Protein AF-A0A0L0C309-F1 (afdb_monomer)

Nearest PDB structures (foldseek):
  5hha-assembly1_A  TM=7.559E-01  e=3.508E-07  Pseudomonas aeruginosa PAO1
  9g6k-assembly1_L4  TM=2.518E-01  e=6.137E+00  Toxoplasma gondii

Solvent-accessible surface area (backbone atoms only — not comparable to full-atom values): 8070 Å² total; per-residue (Å²): 132,71,56,49,68,64,20,29,43,58,52,53,51,49,29,55,76,69,76,44,76,82,52,69,65,55,50,52,42,69,70,35,92,86,48,78,56,71,62,66,35,51,56,11,45,51,80,75,54,67,66,58,52,43,52,51,26,41,51,51,11,66,78,67,74,42,98,42,63,58,41,42,55,68,55,47,49,27,55,34,21,51,75,59,47,99,41,90,33,49,44,85,78,53,64,91,56,57,94,91,44,82,74,17,35,59,48,99,56,79,57,50,60,66,77,40,34,46,18,78,76,63,38,23,54,68,36,44,48,69,83,83,75,50,67,66,85,132

InterPro domains:
  IPR005532 Sulfatase-modifying factor enzyme-like domain [PF03781] (1-138)
  IPR016187 C-type lectin fold [SSF56436] (1-138)
  IPR042095 Sulfatase-modifying factor enzyme superfamily [G3DSA:3.90.1580.10] (1-138)
  IPR051043 Sulfatase Modifying Factor and Kinase [PTHR23150] (3-138)

Sequence (138 aa):
MGKYRVTWGEFNRWLDLQGRDKTDYYLDVLNNPYAKKDKLGDDYPAIVSWQDAKDYCQWLGINSGKKTDLPTEAQWEYAARSGGQFLIYGNSDNTLYYDGDPKRNFTDGFSPVGNFAPNPIGLYDMMGNGKDWVNDWY

Organism: Lucilia cuprina (NCBI:txid7375)

Mean predicted aligned error: 2.95 Å

Secondary structure (DSSP, 8-state):
--SSPPBHHHHHHHHHHTTPPPPHHHHHHHH-TTS-GGGGSTTSBP---HHHHHHHHHHHHHHHTS---PPPHHHHHHHHTTTT-S-SSSSTT-----TT-TT----SS---TT-SPPPTTS---SSSSS----S---

pLDDT: mean 95.52, std 2.99, range [76.5, 98.5]

Structure (mmCIF, N/CA/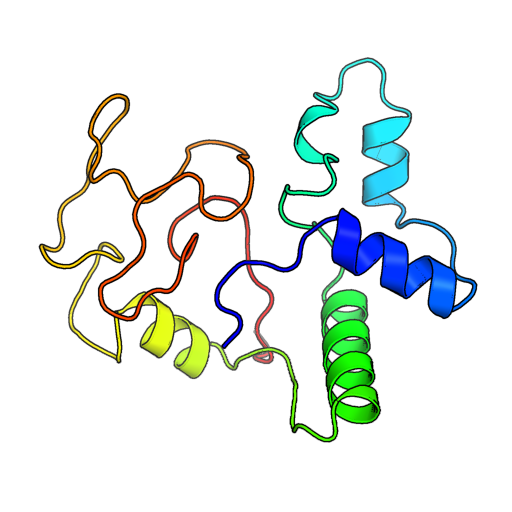C/O backbone):
data_AF-A0A0L0C309-F1
#
_entry.id   AF-A0A0L0C309-F1
#
loop_
_atom_site.group_PDB
_atom_site.id
_atom_site.type_symbol
_atom_site.label_atom_id
_atom_site.label_alt_id
_atom_site.label_comp_id
_atom_site.label_asym_id
_atom_site.label_entity_id
_atom_site.label_seq_id
_atom_site.pdbx_PDB_ins_code
_atom_site.Cartn_x
_atom_site.Cartn_y
_atom_site.Cartn_z
_atom_site.occupancy
_atom_site.B_iso_or_equiv
_atom_site.auth_seq_id
_atom_site.auth_comp_id
_atom_site.auth_asym_id
_atom_site.auth_atom_id
_atom_site.pdbx_PDB_model_num
ATOM 1 N N . MET A 1 1 ? -5.111 -10.730 -2.465 1.00 91.12 1 MET A N 1
ATOM 2 C CA . MET A 1 1 ? -4.209 -9.575 -2.303 1.00 91.12 1 MET A CA 1
ATOM 3 C C . MET A 1 1 ? -4.818 -8.384 -3.023 1.00 91.12 1 MET A C 1
ATOM 5 O O . MET A 1 1 ? -5.384 -8.593 -4.093 1.00 91.12 1 MET A O 1
ATOM 9 N N . GLY A 1 2 ? -4.761 -7.185 -2.441 1.00 93.81 2 GLY A N 1
ATOM 10 C CA . GLY A 1 2 ? -5.118 -5.956 -3.158 1.00 93.81 2 GLY A CA 1
ATOM 11 C C . GLY A 1 2 ? -4.121 -5.682 -4.286 1.00 93.81 2 GLY A C 1
ATOM 12 O O . GLY A 1 2 ? -2.958 -6.053 -4.167 1.00 93.81 2 GLY A O 1
ATOM 13 N N . LYS A 1 3 ? -4.578 -5.081 -5.392 1.00 96.62 3 LYS A N 1
ATOM 14 C CA . LYS A 1 3 ? -3.710 -4.743 -6.537 1.00 96.62 3 LYS A CA 1
ATOM 15 C C . LYS A 1 3 ? -2.685 -3.653 -6.189 1.00 96.62 3 LYS A C 1
ATOM 17 O O . LYS A 1 3 ? -1.565 -3.676 -6.695 1.00 96.62 3 LYS A O 1
ATOM 22 N N . TYR A 1 4 ? -3.107 -2.729 -5.334 1.00 97.50 4 TYR A N 1
ATOM 23 C CA . TYR A 1 4 ? -2.353 -1.595 -4.819 1.00 97.50 4 TYR A CA 1
ATOM 24 C C . TYR A 1 4 ? -2.396 -1.622 -3.288 1.00 97.50 4 TYR A C 1
ATOM 26 O O . TYR A 1 4 ? -3.277 -2.267 -2.704 1.00 97.50 4 TYR A O 1
ATOM 34 N N . ARG A 1 5 ? -1.475 -0.895 -2.648 1.00 96.81 5 ARG A N 1
ATOM 35 C CA . ARG A 1 5 ? -1.587 -0.542 -1.225 1.00 96.81 5 ARG A CA 1
ATOM 36 C C . ARG A 1 5 ? -2.868 0.274 -1.009 1.00 96.81 5 ARG A C 1
ATOM 38 O O . ARG A 1 5 ? -3.264 1.027 -1.895 1.00 96.81 5 ARG A O 1
ATOM 45 N N . VAL A 1 6 ? -3.489 0.137 0.164 1.00 97.62 6 VAL A N 1
ATOM 46 C CA . VAL A 1 6 ? -4.637 0.978 0.544 1.00 97.62 6 VAL A CA 1
ATOM 47 C C . VAL A 1 6 ? -4.172 2.429 0.622 1.00 97.62 6 VAL A C 1
ATOM 49 O O . VAL A 1 6 ? -3.139 2.707 1.241 1.00 97.62 6 VAL A O 1
ATOM 52 N N . THR A 1 7 ? -4.905 3.346 -0.003 1.00 98.12 7 THR A N 1
ATOM 53 C CA . THR A 1 7 ? -4.503 4.758 -0.059 1.00 98.12 7 THR A CA 1
ATOM 54 C C . THR A 1 7 ? -5.066 5.579 1.098 1.00 98.12 7 THR A C 1
ATOM 56 O O . THR A 1 7 ? -6.012 5.167 1.778 1.00 98.12 7 THR A O 1
ATOM 59 N N . TRP A 1 8 ? -4.520 6.778 1.320 1.00 98.06 8 TRP A N 1
ATOM 60 C CA . TRP A 1 8 ? -5.100 7.727 2.272 1.00 98.06 8 TRP A CA 1
ATOM 61 C C . TRP A 1 8 ? -6.535 8.096 1.921 1.00 98.06 8 TRP A C 1
ATOM 63 O O . TRP A 1 8 ? -7.351 8.173 2.833 1.00 98.06 8 TRP A O 1
ATOM 73 N N . GLY A 1 9 ? -6.875 8.254 0.640 1.00 98.38 9 GLY A N 1
ATOM 74 C CA . GLY A 1 9 ? -8.244 8.552 0.218 1.00 98.38 9 GLY A CA 1
ATOM 75 C C . GLY A 1 9 ? -9.225 7.447 0.623 1.00 98.38 9 GLY A C 1
ATOM 76 O O . GLY A 1 9 ? -10.280 7.724 1.194 1.00 98.38 9 GLY A O 1
ATOM 77 N N . GLU A 1 10 ? -8.853 6.183 0.406 1.00 98.38 10 GLU A N 1
ATOM 78 C CA . GLU A 1 10 ? -9.661 5.022 0.799 1.00 98.38 10 GLU A CA 1
ATOM 79 C C . GLU A 1 10 ? -9.794 4.904 2.323 1.00 98.38 10 GLU A C 1
ATOM 81 O O . GLU A 1 10 ? -10.899 4.767 2.859 1.00 98.38 10 GLU A O 1
ATOM 86 N N . PHE A 1 11 ? -8.672 4.993 3.037 1.00 98.50 11 PHE A N 1
ATOM 87 C CA . PHE A 1 11 ? -8.642 4.798 4.481 1.00 98.50 11 PHE A CA 1
ATOM 88 C C . PHE A 1 11 ? -9.320 5.950 5.235 1.00 98.50 11 PHE A C 1
ATOM 90 O O . PHE A 1 11 ? -10.122 5.725 6.142 1.00 98.50 11 PHE A O 1
ATOM 97 N N . ASN A 1 12 ? -9.078 7.197 4.823 1.00 98.50 12 ASN A N 1
ATOM 98 C CA . ASN A 1 12 ? -9.729 8.364 5.410 1.00 98.50 12 ASN A CA 1
ATOM 99 C C . ASN A 1 12 ? -11.234 8.355 5.157 1.00 98.50 12 ASN A C 1
ATOM 101 O O . ASN A 1 12 ? -11.983 8.755 6.048 1.00 98.50 12 ASN A O 1
ATOM 105 N N . ARG A 1 13 ? -11.676 7.868 3.990 1.00 98.38 13 ARG A N 1
ATOM 106 C CA . ARG A 1 13 ? -13.097 7.667 3.704 1.00 98.38 13 ARG A CA 1
ATOM 107 C C . ARG A 1 13 ? -13.712 6.627 4.633 1.00 98.38 13 ARG A C 1
ATOM 109 O O . ARG A 1 13 ? -14.837 6.818 5.091 1.00 98.38 13 ARG A O 1
ATOM 116 N N . TRP A 1 14 ? -12.996 5.542 4.916 1.00 98.38 14 TRP A N 1
ATOM 117 C CA . TRP A 1 14 ? -13.445 4.546 5.883 1.00 98.38 14 TRP A CA 1
ATOM 118 C C . TRP A 1 14 ? -13.574 5.122 7.294 1.00 98.38 14 TRP A C 1
ATOM 120 O O . TRP A 1 14 ? -14.618 4.921 7.912 1.00 98.38 14 TRP A O 1
ATOM 130 N N . LEU A 1 15 ? -12.588 5.888 7.773 1.00 98.50 15 LEU A N 1
ATOM 131 C CA . LEU A 1 15 ? -12.669 6.556 9.078 1.00 98.50 15 LEU A CA 1
ATOM 132 C C . LEU A 1 15 ? -13.919 7.438 9.193 1.00 98.50 15 LEU A C 1
ATOM 134 O O . LEU A 1 15 ? -14.653 7.325 10.174 1.00 98.50 15 LEU A O 1
ATOM 138 N N . ASP A 1 16 ? -14.221 8.224 8.154 1.00 98.31 16 ASP A N 1
ATOM 139 C CA . ASP A 1 16 ? -15.416 9.076 8.126 1.00 98.31 16 ASP A CA 1
ATOM 140 C C . ASP A 1 16 ? -16.707 8.247 8.222 1.00 98.31 16 ASP A C 1
ATOM 142 O O . ASP A 1 16 ? -17.637 8.614 8.938 1.00 98.31 16 ASP A O 1
ATOM 146 N N . LEU A 1 17 ? -16.765 7.095 7.542 1.00 97.88 17 LEU A N 1
ATOM 147 C CA . LEU A 1 17 ? -17.901 6.167 7.628 1.00 97.88 17 LEU A CA 1
ATOM 148 C C . LEU A 1 17 ? -18.035 5.515 9.010 1.00 97.88 17 LEU A C 1
ATOM 150 O O . LEU A 1 17 ? -19.142 5.145 9.394 1.00 97.88 17 LEU A O 1
ATOM 154 N N . GLN A 1 18 ? -16.930 5.358 9.742 1.00 97.06 18 GLN A N 1
ATOM 155 C CA . GLN A 1 18 ? -16.939 4.866 11.122 1.00 97.06 18 GLN A CA 1
ATOM 156 C C . GLN A 1 18 ? -17.227 5.975 12.148 1.00 97.06 18 GLN A C 1
ATOM 158 O O . GLN A 1 18 ? -17.324 5.678 13.337 1.00 97.06 18 GLN A O 1
ATOM 163 N N . GLY A 1 19 ? -17.343 7.241 11.724 1.00 97.75 19 GLY A N 1
ATOM 164 C CA . GLY A 1 19 ? -17.446 8.382 12.637 1.00 97.75 19 GLY A CA 1
ATOM 165 C C . GLY A 1 19 ? -16.190 8.574 13.494 1.00 97.75 19 GLY A C 1
ATOM 166 O O . GLY A 1 19 ? -16.292 9.013 14.637 1.00 97.75 19 GLY A O 1
ATOM 167 N N . ARG A 1 20 ? -15.021 8.186 12.968 1.00 97.62 20 ARG A N 1
ATOM 168 C CA . ARG A 1 20 ? -13.719 8.280 13.638 1.00 97.62 20 ARG A CA 1
ATOM 169 C C . ARG A 1 20 ? -12.933 9.481 13.122 1.00 97.62 20 ARG A C 1
ATOM 171 O O . ARG A 1 20 ? -12.997 9.809 11.938 1.00 97.62 20 ARG A O 1
ATOM 178 N N . ASP A 1 21 ? -12.129 10.071 13.999 1.00 97.75 21 ASP A N 1
ATOM 179 C CA . ASP A 1 21 ? -11.149 11.086 13.616 1.00 97.75 21 ASP A CA 1
ATOM 180 C C . ASP A 1 21 ? -10.020 10.493 12.756 1.00 97.75 21 ASP A C 1
ATOM 182 O O . ASP A 1 21 ? -9.799 9.276 12.723 1.00 97.75 21 ASP A O 1
ATOM 186 N N . LYS A 1 22 ? -9.286 11.368 12.053 1.00 97.81 22 LYS A N 1
ATOM 187 C CA . LYS A 1 22 ? -8.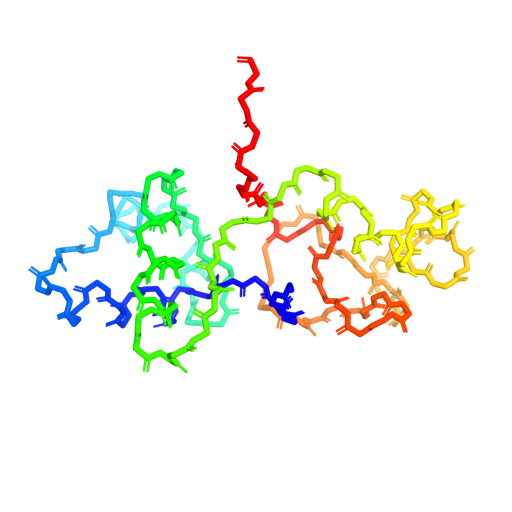059 10.982 11.335 1.00 97.81 22 LYS A CA 1
ATOM 188 C C . LYS A 1 22 ? -7.012 10.457 12.322 1.00 97.81 22 LYS A C 1
ATOM 190 O O . LYS A 1 22 ? -7.004 10.845 13.486 1.00 97.81 22 LYS A O 1
ATOM 195 N N . THR A 1 23 ? -6.124 9.580 11.854 1.00 97.44 23 THR A N 1
ATOM 196 C CA . THR A 1 23 ? -5.087 8.992 12.717 1.00 97.44 23 THR A CA 1
ATOM 197 C C . THR A 1 23 ? -4.102 10.047 13.216 1.00 97.44 23 THR A C 1
ATOM 199 O O . THR A 1 23 ? -3.835 11.030 12.519 1.00 97.44 23 THR A O 1
ATOM 202 N N . ASP A 1 24 ? -3.491 9.799 14.376 1.00 96.31 24 ASP A N 1
ATOM 203 C CA . ASP A 1 24 ? -2.463 10.682 14.943 1.00 96.31 24 ASP A CA 1
ATOM 204 C C . ASP A 1 24 ? -1.327 10.932 13.946 1.00 96.31 24 ASP A C 1
ATOM 206 O O . ASP A 1 24 ? -0.953 12.074 13.709 1.00 96.31 24 ASP A O 1
ATOM 210 N N . TYR A 1 25 ? -0.856 9.886 13.252 1.00 95.00 25 TYR A N 1
ATOM 211 C CA . TYR A 1 25 ? 0.167 10.027 12.211 1.00 95.00 25 TYR A CA 1
ATOM 212 C C . TYR A 1 25 ? -0.257 10.997 11.099 1.00 95.00 25 TYR A C 1
ATOM 214 O O . TYR A 1 25 ? 0.542 11.824 10.652 1.00 95.00 25 TYR A O 1
ATOM 222 N N . TYR A 1 26 ? -1.504 10.892 10.631 1.00 96.88 26 TYR A N 1
ATOM 223 C CA . TYR A 1 26 ? -2.021 11.769 9.584 1.00 96.88 26 TYR A CA 1
ATOM 224 C C . TYR A 1 26 ? -2.042 13.224 10.061 1.00 96.88 26 TYR A C 1
ATOM 226 O O . TYR A 1 26 ? -1.559 14.115 9.360 1.00 96.88 26 TYR A O 1
ATOM 234 N N . LEU A 1 27 ? -2.552 13.461 11.273 1.00 97.12 27 LEU A N 1
ATOM 235 C CA . LEU A 1 27 ? -2.642 14.791 11.874 1.00 97.12 27 LEU A CA 1
ATOM 236 C C . LEU A 1 27 ? -1.261 15.384 12.179 1.00 97.12 27 LEU A C 1
ATOM 238 O O . LEU A 1 27 ? -1.033 16.558 11.892 1.00 97.12 27 LEU A O 1
ATOM 242 N N . ASP A 1 28 ? -0.324 14.586 12.682 1.00 96.19 28 ASP A N 1
ATOM 243 C CA . ASP A 1 28 ? 1.050 15.004 12.965 1.00 96.19 28 ASP A CA 1
ATOM 244 C C . ASP A 1 28 ? 1.759 15.475 11.698 1.00 96.19 28 ASP A C 1
ATOM 246 O O . ASP A 1 28 ? 2.393 16.530 11.680 1.00 96.19 28 ASP A O 1
ATOM 250 N N . VAL A 1 29 ? 1.632 14.723 10.602 1.00 95.62 29 VAL A N 1
ATOM 251 C CA . VAL A 1 29 ? 2.205 15.122 9.312 1.00 95.62 29 VAL A CA 1
ATOM 252 C C . VAL A 1 29 ? 1.501 16.361 8.762 1.00 95.62 29 VAL A C 1
ATOM 254 O O . VAL A 1 29 ? 2.169 17.258 8.247 1.00 95.62 29 VAL A O 1
ATOM 257 N N . LEU A 1 30 ? 0.172 16.428 8.863 1.00 96.56 30 LEU A N 1
ATOM 258 C CA . LEU A 1 30 ? -0.614 17.547 8.350 1.00 96.56 30 LEU A CA 1
ATOM 259 C C . LEU A 1 30 ? -0.261 18.862 9.060 1.00 96.56 30 LEU A C 1
ATOM 261 O O . LEU A 1 30 ? -0.098 19.896 8.407 1.00 96.56 30 LEU A O 1
ATOM 265 N N . ASN A 1 31 ? -0.112 18.809 10.384 1.00 96.75 31 ASN A N 1
ATOM 266 C CA . ASN A 1 31 ? 0.119 19.971 11.239 1.00 96.75 31 ASN A CA 1
ATOM 267 C C . ASN A 1 31 ? 1.600 20.353 11.359 1.00 96.75 31 ASN A C 1
ATOM 269 O O . ASN A 1 31 ? 1.914 21.462 11.794 1.00 96.75 31 ASN A O 1
ATOM 273 N N . ASN A 1 32 ? 2.525 19.480 10.956 1.00 96.31 32 ASN A N 1
ATOM 274 C CA . ASN A 1 32 ? 3.951 19.777 10.984 1.00 96.31 32 ASN A CA 1
ATOM 275 C C . ASN A 1 32 ? 4.358 20.670 9.789 1.00 96.31 32 ASN A C 1
ATOM 277 O O . ASN A 1 32 ? 4.295 20.230 8.636 1.00 96.31 32 ASN A O 1
ATOM 281 N N . PRO A 1 33 ? 4.843 21.907 10.023 1.00 94.75 33 PRO A N 1
ATOM 282 C CA . PRO A 1 33 ? 5.225 22.824 8.947 1.00 94.75 33 PRO A CA 1
ATOM 283 C C . PRO A 1 33 ? 6.453 22.362 8.147 1.00 94.75 33 PRO A C 1
ATOM 285 O O . PRO A 1 33 ? 6.647 22.823 7.025 1.00 94.75 33 PRO A O 1
ATOM 288 N N . TYR A 1 34 ? 7.260 21.448 8.690 1.00 94.62 34 TYR A N 1
ATOM 289 C CA . TYR A 1 34 ? 8.458 20.904 8.045 1.00 94.62 34 TYR A CA 1
ATOM 290 C C . TYR A 1 34 ? 8.210 19.570 7.330 1.00 94.62 34 TYR A C 1
ATOM 292 O O . TYR A 1 34 ? 9.105 19.049 6.663 1.00 94.62 34 TYR A O 1
ATOM 300 N N . ALA A 1 35 ? 7.019 18.983 7.471 1.00 92.44 35 ALA A N 1
ATOM 301 C CA . ALA A 1 35 ? 6.701 17.724 6.819 1.00 92.44 35 ALA A CA 1
ATOM 302 C C . ALA A 1 35 ? 6.342 17.937 5.340 1.00 92.44 35 ALA A C 1
ATOM 304 O O . ALA A 1 35 ? 5.597 18.849 4.978 1.00 92.44 35 ALA A O 1
ATOM 305 N N . LYS A 1 36 ? 6.830 17.040 4.474 1.00 89.50 36 LYS A N 1
ATOM 306 C CA . LYS A 1 36 ? 6.340 16.938 3.093 1.00 89.50 36 LYS A CA 1
ATOM 307 C C . LYS A 1 36 ? 4.913 16.401 3.123 1.00 89.50 36 LYS A C 1
ATOM 309 O O . LYS A 1 36 ? 4.717 15.245 3.498 1.00 89.50 36 LYS A O 1
ATOM 314 N N . LYS A 1 37 ? 3.942 17.236 2.752 1.00 91.75 37 LYS A N 1
ATOM 315 C CA . LYS A 1 37 ? 2.511 16.901 2.798 1.00 91.75 37 LYS A CA 1
ATOM 316 C C . LYS A 1 37 ? 2.053 16.035 1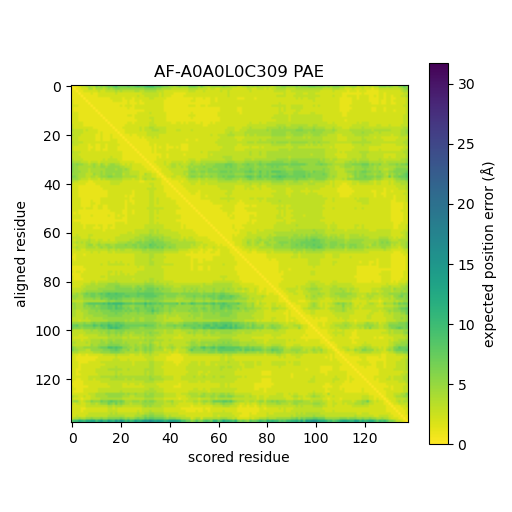.629 1.00 91.75 37 LYS A C 1
ATOM 318 O O . LYS A 1 37 ? 1.043 15.362 1.769 1.00 91.75 37 LYS A O 1
ATOM 323 N N . ASP A 1 38 ? 2.823 15.975 0.542 1.00 89.50 38 ASP A N 1
ATOM 324 C CA . ASP A 1 38 ? 2.494 15.176 -0.648 1.00 89.50 38 ASP A CA 1
ATOM 325 C C . ASP A 1 38 ? 2.211 13.706 -0.300 1.00 89.50 38 ASP A C 1
ATOM 327 O O . ASP A 1 38 ? 1.314 13.101 -0.865 1.00 89.50 38 ASP A O 1
ATOM 331 N N . LYS A 1 39 ? 2.891 13.152 0.717 1.00 89.94 39 LYS A N 1
ATOM 332 C CA . LYS A 1 39 ? 2.674 11.771 1.191 1.00 89.94 39 LYS A CA 1
ATOM 333 C C . LYS A 1 39 ? 1.314 11.518 1.863 1.00 89.94 39 LYS A C 1
ATOM 335 O O . LYS A 1 39 ? 1.044 10.384 2.245 1.00 89.94 39 LYS A O 1
ATOM 340 N N . LEU A 1 40 ? 0.515 12.563 2.080 1.00 95.62 40 LEU A N 1
ATOM 341 C CA . LEU A 1 40 ? -0.868 12.484 2.557 1.00 95.62 40 LEU A CA 1
ATOM 342 C C . LEU A 1 40 ? -1.889 12.615 1.416 1.00 95.62 40 LEU A C 1
ATOM 344 O O . LEU A 1 40 ? -3.083 12.662 1.696 1.00 95.62 40 LEU A O 1
ATOM 348 N N . GLY A 1 41 ? -1.441 12.718 0.158 1.00 96.62 41 GLY A N 1
ATOM 349 C CA . GLY A 1 41 ? -2.335 12.761 -0.996 1.00 96.62 41 GLY A CA 1
ATOM 350 C C . GLY A 1 41 ? -3.240 11.529 -1.057 1.00 96.62 41 GLY A C 1
ATOM 351 O O . GLY A 1 41 ? -2.853 10.440 -0.632 1.00 96.62 41 GLY A O 1
ATOM 352 N N . ASP A 1 42 ? -4.449 11.694 -1.591 1.00 97.88 42 ASP A N 1
ATOM 353 C CA . ASP A 1 42 ? -5.478 10.645 -1.586 1.00 97.88 42 ASP A CA 1
ATOM 354 C C . ASP A 1 42 ? -5.075 9.375 -2.353 1.00 97.88 42 ASP A C 1
ATOM 356 O O . ASP A 1 42 ? -5.625 8.305 -2.095 1.00 97.88 42 ASP A O 1
ATOM 360 N N . ASP A 1 43 ? -4.121 9.477 -3.276 1.00 97.69 43 ASP A N 1
ATOM 361 C CA . ASP A 1 43 ? -3.542 8.391 -4.068 1.00 97.69 43 ASP A CA 1
ATOM 362 C C . ASP A 1 43 ? -2.230 7.835 -3.483 1.00 97.69 43 ASP A C 1
ATOM 364 O O . ASP A 1 43 ? -1.658 6.893 -4.033 1.00 97.69 43 ASP A O 1
ATOM 368 N N . TYR A 1 44 ? -1.759 8.364 -2.351 1.00 97.38 44 TYR A N 1
ATOM 369 C CA . TYR A 1 44 ? -0.582 7.853 -1.653 1.00 97.38 44 TYR A CA 1
ATOM 370 C C . TYR A 1 44 ? -0.947 6.727 -0.675 1.00 97.38 44 TYR A C 1
ATOM 372 O O . TYR A 1 44 ? -2.035 6.748 -0.094 1.00 97.38 44 TYR A O 1
ATOM 380 N N . PRO A 1 45 ? -0.035 5.766 -0.431 1.00 97.06 45 PRO A N 1
ATOM 381 C CA . PRO A 1 45 ? -0.236 4.703 0.551 1.00 97.06 45 PRO A CA 1
ATOM 382 C C . PRO A 1 45 ? -0.529 5.240 1.958 1.00 97.06 45 PRO A C 1
ATOM 384 O O . PRO A 1 45 ? 0.214 6.075 2.481 1.00 97.06 45 PRO A O 1
ATOM 387 N N . ALA A 1 46 ? -1.574 4.712 2.597 1.00 97.44 46 ALA A N 1
ATOM 388 C CA . ALA A 1 46 ? -1.887 5.030 3.983 1.00 97.44 46 ALA A CA 1
ATOM 389 C C . ALA A 1 46 ? -0.870 4.392 4.943 1.00 97.44 46 ALA A C 1
ATOM 391 O O . ALA A 1 46 ? -0.473 3.237 4.780 1.00 97.44 46 ALA A O 1
ATOM 392 N N . ILE A 1 47 ? -0.474 5.135 5.979 1.00 95.75 47 ILE A N 1
ATOM 393 C CA . ILE A 1 47 ? 0.428 4.659 7.036 1.00 95.75 47 ILE A CA 1
ATOM 394 C C . ILE A 1 47 ? -0.354 4.648 8.342 1.00 95.75 47 ILE A C 1
ATOM 396 O O . ILE A 1 47 ? -0.664 5.698 8.904 1.00 95.75 47 ILE A O 1
ATOM 400 N N . VAL A 1 48 ? -0.693 3.451 8.809 1.00 97.06 48 VAL A N 1
ATOM 401 C CA . VAL A 1 48 ? -1.633 3.246 9.918 1.00 97.06 48 VAL A CA 1
ATOM 402 C C . VAL A 1 48 ? -1.115 2.193 10.891 1.00 97.06 48 VAL A C 1
ATOM 404 O O . VAL A 1 48 ? -0.148 1.482 10.601 1.00 97.06 48 VAL A O 1
ATOM 407 N N . SER A 1 49 ? -1.748 2.093 12.058 1.00 97.25 49 SER A N 1
ATOM 408 C CA . SER A 1 49 ? -1.452 1.028 13.017 1.00 97.25 49 SER A CA 1
ATOM 409 C C . SER A 1 49 ? -1.861 -0.346 12.466 1.00 97.25 49 SER A C 1
ATOM 411 O O . SER A 1 49 ? -2.709 -0.446 11.577 1.00 97.25 49 SER A O 1
ATOM 413 N N . TRP A 1 50 ? -1.280 -1.421 13.005 1.00 97.81 50 TRP A N 1
ATOM 414 C CA . TRP A 1 50 ? -1.678 -2.783 12.630 1.00 97.81 50 TRP A CA 1
ATOM 415 C C . TRP A 1 50 ? -3.167 -3.031 12.904 1.00 97.81 50 TRP A C 1
ATOM 417 O O . TRP A 1 50 ? -3.867 -3.581 12.056 1.00 97.81 50 TRP A O 1
ATOM 427 N N . GLN A 1 51 ? -3.663 -2.568 14.059 1.00 97.75 51 GLN A N 1
ATOM 428 C CA . GLN A 1 51 ? -5.063 -2.742 14.450 1.00 97.75 51 GLN A CA 1
ATOM 429 C C . GLN A 1 51 ? -6.005 -2.027 13.479 1.00 97.75 51 GLN A C 1
ATOM 431 O O . GLN A 1 51 ? -6.975 -2.617 13.020 1.00 97.75 51 GLN A O 1
ATOM 436 N N . ASP A 1 52 ? -5.678 -0.798 13.089 1.00 98.00 52 ASP A N 1
ATOM 437 C CA . ASP A 1 52 ? -6.452 -0.053 12.098 1.00 98.00 52 ASP A CA 1
ATOM 438 C C . ASP A 1 52 ? -6.492 -0.746 10.732 1.00 98.00 52 ASP A C 1
ATOM 440 O O . ASP A 1 52 ? -7.544 -0.813 10.095 1.00 98.00 52 ASP A O 1
ATOM 444 N N . ALA A 1 53 ? -5.355 -1.283 10.280 1.00 98.06 53 ALA A N 1
ATOM 445 C CA . ALA A 1 53 ? -5.289 -2.029 9.029 1.00 98.06 53 ALA A CA 1
ATOM 446 C C . ALA A 1 53 ? -6.146 -3.306 9.096 1.00 98.06 53 ALA A C 1
ATOM 448 O O . ALA A 1 53 ? -6.886 -3.613 8.157 1.00 98.06 53 ALA A O 1
ATOM 449 N N . LYS A 1 54 ? -6.097 -4.018 10.229 1.00 98.12 54 LYS A N 1
ATOM 450 C CA . LYS A 1 54 ? -6.915 -5.205 10.494 1.00 98.12 54 LYS A CA 1
ATOM 451 C C . LYS A 1 54 ? -8.409 -4.875 10.474 1.00 98.12 54 LYS A C 1
ATOM 453 O O . LYS A 1 54 ? -9.166 -5.542 9.765 1.00 98.12 54 LYS A O 1
ATOM 458 N N . ASP A 1 55 ? -8.820 -3.830 11.186 1.00 98.19 55 ASP A N 1
ATOM 459 C CA . ASP A 1 55 ? -10.215 -3.390 11.276 1.00 98.19 55 ASP A CA 1
ATOM 460 C C . ASP A 1 55 ? -10.752 -2.950 9.908 1.00 98.19 55 ASP A C 1
ATOM 462 O O . ASP A 1 55 ? -11.865 -3.320 9.524 1.00 98.19 55 ASP A O 1
ATOM 466 N N . TYR A 1 56 ? -9.942 -2.227 9.126 1.00 98.31 56 TYR A N 1
ATOM 467 C CA . TYR A 1 56 ? -10.278 -1.846 7.754 1.00 98.31 56 TYR A CA 1
ATOM 468 C C . TYR A 1 56 ? -10.518 -3.075 6.868 1.00 98.31 56 TYR A C 1
ATOM 470 O O . TYR A 1 56 ? -11.537 -3.156 6.176 1.00 98.31 56 TYR A O 1
ATOM 478 N N . CYS A 1 57 ? -9.619 -4.066 6.906 1.00 98.00 57 CYS A N 1
ATOM 479 C CA . CYS A 1 57 ? -9.775 -5.299 6.134 1.00 98.00 57 CYS A CA 1
ATOM 480 C C . CYS A 1 57 ? -11.037 -6.077 6.530 1.00 98.00 57 CYS A C 1
ATOM 482 O O . CYS A 1 57 ? -11.773 -6.533 5.651 1.00 98.00 57 CYS A O 1
ATOM 484 N N . GLN A 1 58 ? -11.316 -6.196 7.831 1.00 97.62 58 GLN A N 1
ATOM 485 C CA . GLN A 1 58 ? -12.510 -6.878 8.334 1.00 97.62 58 GLN A CA 1
ATOM 486 C C . GLN A 1 58 ? -13.792 -6.158 7.915 1.00 97.62 58 GLN A C 1
ATOM 488 O O . GLN A 1 58 ? -14.715 -6.790 7.394 1.00 97.62 58 GLN A O 1
ATOM 493 N N . TRP A 1 59 ? -13.833 -4.832 8.068 1.00 97.81 59 TRP A N 1
ATOM 494 C CA . TRP A 1 59 ? -14.941 -4.008 7.598 1.00 97.81 59 TRP A CA 1
ATOM 495 C C . TRP A 1 59 ? -15.162 -4.185 6.092 1.00 97.81 59 TRP A C 1
ATOM 497 O O . TRP A 1 59 ? -16.292 -4.417 5.653 1.00 97.81 59 TRP A O 1
ATOM 507 N N . LEU A 1 60 ? -14.095 -4.142 5.291 1.00 97.00 60 LEU A N 1
ATOM 508 C CA . LEU A 1 60 ? -14.185 -4.331 3.845 1.00 97.00 60 LEU A CA 1
ATOM 509 C C . LEU A 1 60 ? -14.715 -5.728 3.503 1.00 97.00 60 LEU A C 1
ATOM 511 O O . LEU A 1 60 ? -15.515 -5.880 2.578 1.00 97.00 60 LEU A O 1
ATOM 515 N N . GL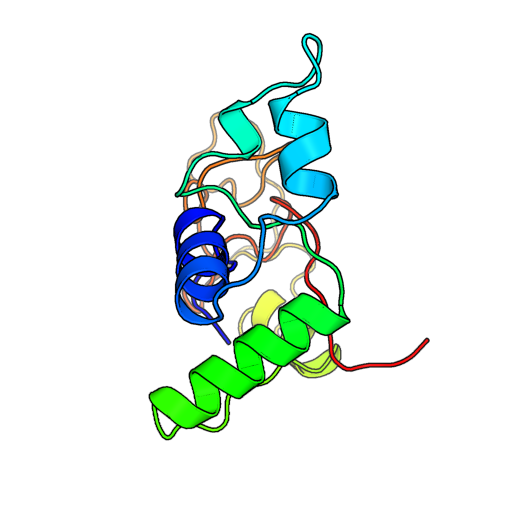Y A 1 61 ? -14.306 -6.752 4.254 1.00 96.75 61 GLY A N 1
ATOM 516 C CA . GLY A 1 61 ? -14.803 -8.114 4.094 1.00 96.75 61 GLY A CA 1
ATOM 517 C C . GLY A 1 61 ? -16.309 -8.228 4.338 1.00 96.75 61 GLY A C 1
ATOM 518 O O . GLY A 1 61 ? -17.035 -8.748 3.489 1.00 96.75 61 GLY A O 1
ATOM 519 N N . ILE A 1 62 ? -16.794 -7.651 5.441 1.00 96.44 62 ILE A N 1
ATOM 520 C CA . ILE A 1 62 ? -18.224 -7.616 5.783 1.00 96.44 62 ILE A CA 1
ATOM 521 C C . ILE A 1 62 ? -19.030 -6.912 4.683 1.00 96.44 62 ILE A C 1
ATOM 523 O O . ILE A 1 62 ? -20.006 -7.467 4.184 1.00 96.44 62 ILE A O 1
ATOM 527 N N . ASN A 1 63 ? -18.603 -5.718 4.260 1.00 96.38 63 ASN A N 1
ATOM 528 C CA . ASN A 1 63 ? -19.366 -4.903 3.307 1.00 96.38 63 ASN A CA 1
ATOM 529 C C . ASN A 1 63 ? -19.311 -5.422 1.866 1.00 96.38 63 ASN A C 1
ATOM 531 O O . ASN A 1 63 ? -20.230 -5.180 1.089 1.00 96.38 63 ASN A O 1
ATOM 535 N N . SER A 1 64 ? -18.249 -6.138 1.494 1.00 95.56 64 SER A N 1
ATOM 536 C CA . SER A 1 64 ? -18.121 -6.730 0.156 1.00 95.56 64 SER A CA 1
ATOM 537 C C . SER A 1 64 ? -18.638 -8.168 0.062 1.00 95.56 64 SER A C 1
ATOM 539 O O . SER A 1 64 ? -18.688 -8.720 -1.038 1.00 95.56 64 SER A O 1
ATOM 541 N N . GLY A 1 65 ? -18.976 -8.802 1.191 1.00 96.38 65 GLY A N 1
ATOM 542 C CA . GLY A 1 65 ? -19.306 -10.229 1.257 1.00 96.38 65 GLY A CA 1
ATOM 543 C C . GLY A 1 65 ? -18.116 -11.152 0.959 1.00 96.38 65 GLY A C 1
ATOM 544 O O . GLY A 1 65 ? -18.306 -12.341 0.694 1.00 96.38 65 GLY A O 1
ATOM 545 N N . LYS A 1 66 ? -16.885 -10.626 0.970 1.00 94.44 66 LYS A N 1
ATOM 546 C CA . LYS A 1 66 ? -15.655 -11.385 0.715 1.00 94.44 66 LYS A CA 1
ATOM 547 C C . LYS A 1 66 ? -14.913 -11.640 2.018 1.00 94.44 66 LYS A C 1
ATOM 549 O O . LYS A 1 66 ? -14.941 -10.840 2.945 1.00 94.44 66 LYS A O 1
ATOM 554 N N . LYS A 1 67 ? -14.177 -12.747 2.080 1.00 93.88 67 LYS A N 1
ATOM 555 C CA . LYS A 1 67 ? -13.216 -12.971 3.164 1.00 93.88 67 LYS A CA 1
ATOM 556 C C . LYS A 1 67 ? -11.985 -12.104 2.904 1.00 93.88 67 LYS A C 1
ATOM 558 O O . LYS A 1 67 ? -11.104 -12.505 2.147 1.00 93.88 67 LYS A O 1
ATOM 563 N N . THR A 1 68 ? -11.974 -10.912 3.490 1.00 95.88 68 THR A N 1
ATOM 564 C CA . THR A 1 68 ? -10.864 -9.959 3.413 1.00 95.88 68 THR A CA 1
ATOM 565 C C . THR A 1 68 ? -10.189 -9.859 4.773 1.00 95.88 68 THR A C 1
ATOM 567 O O . THR A 1 68 ? -10.858 -9.706 5.791 1.00 95.88 68 THR A O 1
ATOM 570 N N . ASP A 1 69 ? -8.866 -9.963 4.775 1.00 97.56 69 ASP A N 1
ATOM 571 C CA . ASP A 1 69 ? -8.015 -9.864 5.954 1.00 97.56 69 ASP A CA 1
ATOM 572 C C . ASP A 1 69 ? -6.620 -9.376 5.510 1.00 97.56 69 ASP A C 1
ATOM 574 O O . ASP A 1 69 ? -6.322 -9.383 4.308 1.00 97.56 69 ASP A O 1
ATOM 578 N N . LEU A 1 70 ? -5.769 -8.973 6.455 1.00 98.12 70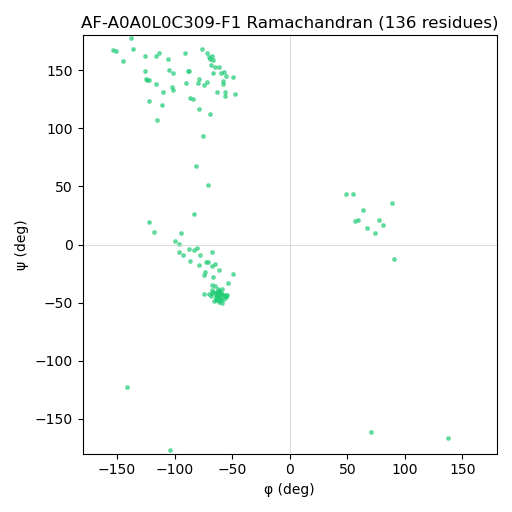 LEU A N 1
ATOM 579 C CA . LEU A 1 70 ? -4.337 -8.826 6.212 1.00 98.12 70 LEU A CA 1
ATOM 580 C C . LEU A 1 70 ? -3.767 -10.152 5.673 1.00 98.12 70 LEU A C 1
ATOM 582 O O . LEU A 1 70 ? -4.218 -11.235 6.069 1.00 98.12 70 LEU A O 1
ATOM 586 N N . PRO A 1 71 ? -2.785 -10.111 4.762 1.00 97.94 71 PRO A N 1
ATOM 587 C CA . PRO A 1 71 ? -2.140 -11.332 4.309 1.00 97.94 71 PRO A CA 1
ATOM 588 C C . PRO A 1 71 ? -1.311 -11.945 5.438 1.00 97.94 71 PRO A C 1
ATOM 590 O O . PRO A 1 71 ? -0.832 -11.235 6.321 1.00 97.94 71 PRO A O 1
ATOM 593 N N . THR A 1 72 ? -1.091 -13.255 5.391 1.00 98.12 72 THR A N 1
ATOM 594 C CA . THR A 1 72 ? 0.050 -13.822 6.119 1.00 98.12 72 THR A CA 1
ATOM 595 C C . THR A 1 72 ? 1.361 -13.381 5.462 1.00 98.12 72 THR A C 1
ATOM 597 O O . THR A 1 72 ? 1.372 -13.037 4.277 1.00 98.12 72 THR A O 1
ATOM 600 N N . GLU A 1 73 ? 2.478 -13.432 6.180 1.00 98.06 73 GLU A N 1
ATOM 601 C CA . GLU A 1 73 ? 3.814 -13.148 5.654 1.00 98.06 73 GLU A CA 1
ATOM 602 C C . GLU A 1 73 ? 4.104 -14.035 4.440 1.00 98.06 73 GLU A C 1
ATOM 604 O O . GLU A 1 73 ? 4.477 -13.541 3.379 1.00 98.06 73 GLU A O 1
ATOM 609 N N . ALA A 1 74 ? 3.778 -15.328 4.531 1.00 97.75 74 ALA A N 1
ATOM 610 C CA . ALA A 1 74 ? 3.910 -16.259 3.413 1.00 97.75 74 ALA A CA 1
ATOM 611 C C . ALA A 1 74 ? 3.036 -15.879 2.199 1.00 97.75 74 ALA A C 1
ATOM 613 O O . ALA A 1 74 ? 3.473 -16.000 1.054 1.00 97.75 74 ALA A O 1
ATOM 614 N N . GLN A 1 75 ? 1.800 -15.411 2.415 1.00 97.75 75 GLN A N 1
ATOM 615 C CA . GLN A 1 75 ? 0.939 -14.931 1.326 1.00 97.75 75 GLN A CA 1
ATOM 616 C C . GLN A 1 75 ? 1.484 -13.646 0.700 1.00 97.75 75 GLN A C 1
ATOM 618 O O . GLN A 1 75 ? 1.402 -13.481 -0.521 1.00 97.75 75 GLN A O 1
ATOM 623 N N . TRP A 1 76 ? 2.021 -12.742 1.522 1.00 97.50 76 TRP A N 1
ATOM 624 C CA . TRP A 1 76 ? 2.650 -11.512 1.065 1.00 97.50 76 TRP A CA 1
ATOM 625 C C . TRP A 1 76 ? 3.897 -11.820 0.233 1.00 97.50 76 TRP A C 1
ATOM 627 O O . TRP A 1 76 ? 3.993 -11.342 -0.895 1.00 97.50 76 TRP A O 1
ATOM 637 N N . GLU A 1 77 ? 4.782 -12.703 0.704 1.00 96.62 77 GLU A N 1
ATOM 638 C CA . GLU A 1 77 ? 5.989 -13.099 -0.029 1.00 96.62 77 GLU A CA 1
ATOM 639 C C . GLU A 1 77 ? 5.650 -13.826 -1.335 1.00 96.62 77 GLU A C 1
ATOM 641 O O . GLU A 1 77 ? 6.201 -13.495 -2.386 1.00 96.62 77 GLU A O 1
ATOM 646 N N . TYR A 1 78 ? 4.699 -14.766 -1.312 1.00 96.88 78 TYR A N 1
ATOM 647 C CA . TYR A 1 78 ? 4.240 -15.455 -2.520 1.00 96.88 78 TYR A CA 1
ATOM 648 C C . TYR A 1 78 ? 3.752 -14.460 -3.582 1.00 96.88 78 TYR A C 1
ATOM 650 O O . TYR A 1 78 ? 4.092 -14.578 -4.763 1.00 96.88 78 TYR A O 1
ATOM 658 N N . ALA A 1 79 ? 2.982 -13.455 -3.161 1.00 96.69 79 ALA A N 1
ATOM 659 C CA . ALA A 1 79 ? 2.488 -12.397 -4.030 1.00 96.69 79 ALA A CA 1
ATOM 660 C C . ALA A 1 79 ? 3.617 -11.477 -4.524 1.00 96.69 79 ALA A C 1
ATOM 662 O O . ALA A 1 79 ? 3.680 -11.191 -5.720 1.00 96.69 79 ALA A O 1
ATOM 663 N N . ALA A 1 80 ? 4.532 -11.061 -3.644 1.00 95.44 80 ALA A N 1
ATOM 664 C CA . ALA A 1 80 ? 5.672 -10.209 -3.981 1.00 95.44 80 ALA A CA 1
ATOM 665 C C . ALA A 1 80 ? 6.573 -10.876 -5.030 1.00 95.44 80 ALA A C 1
ATOM 667 O O . ALA A 1 80 ? 6.959 -10.253 -6.021 1.00 95.44 80 ALA A O 1
ATOM 668 N N . ARG A 1 81 ? 6.795 -12.184 -4.872 1.00 96.00 81 ARG A N 1
ATOM 669 C CA . ARG A 1 81 ? 7.559 -13.052 -5.772 1.00 96.00 81 ARG A CA 1
ATOM 670 C C . ARG A 1 81 ? 6.763 -13.577 -6.970 1.00 96.00 81 ARG A C 1
ATOM 672 O O . ARG A 1 81 ? 7.081 -14.629 -7.517 1.00 96.00 81 ARG A O 1
ATOM 679 N N . SER A 1 82 ? 5.731 -12.860 -7.405 1.00 95.25 82 SER A N 1
ATOM 680 C CA . SER A 1 82 ? 4.991 -13.174 -8.636 1.00 95.25 82 SER A CA 1
ATOM 681 C C . SER A 1 82 ? 4.441 -14.601 -8.697 1.00 95.25 82 SER A C 1
ATOM 683 O O . SER A 1 82 ? 4.548 -15.283 -9.716 1.00 95.25 82 SER A O 1
ATOM 685 N N . GLY A 1 83 ? 3.862 -15.060 -7.589 1.00 94.38 83 GLY A N 1
ATOM 686 C CA . GLY A 1 83 ? 3.372 -16.428 -7.461 1.00 94.38 83 GLY A CA 1
ATOM 687 C C . GLY A 1 83 ? 4.429 -17.405 -6.945 1.00 94.38 83 GLY A C 1
ATOM 688 O O . GLY A 1 83 ? 4.464 -18.549 -7.387 1.00 94.38 83 GLY A O 1
ATOM 689 N N . GLY A 1 84 ? 5.300 -16.958 -6.034 1.00 94.31 84 GLY A N 1
ATOM 690 C CA . GLY A 1 84 ? 6.289 -17.816 -5.370 1.00 94.31 84 GLY A CA 1
ATOM 691 C C . GLY A 1 84 ? 7.516 -18.178 -6.212 1.00 94.31 84 GLY A C 1
ATOM 692 O O . GLY A 1 84 ? 8.181 -19.170 -5.923 1.00 94.31 84 GLY A O 1
ATOM 693 N N . GLN A 1 85 ? 7.831 -17.404 -7.252 1.00 94.19 85 GLN A N 1
ATOM 694 C CA . GLN A 1 85 ? 9.049 -17.598 -8.041 1.00 94.19 85 GLN A CA 1
ATOM 695 C C . GLN A 1 85 ? 10.303 -17.224 -7.240 1.00 94.19 85 GLN A C 1
ATOM 697 O O . GLN A 1 85 ? 10.250 -16.464 -6.277 1.00 94.19 85 GLN A O 1
ATOM 702 N N . PHE A 1 86 ? 11.475 -17.698 -7.662 1.00 92.50 86 PHE A N 1
ATOM 703 C CA . PHE A 1 86 ? 12.738 -17.330 -7.018 1.00 92.50 86 PHE A CA 1
ATOM 704 C C . PHE A 1 86 ? 13.254 -15.965 -7.512 1.00 92.50 86 PHE A C 1
ATOM 706 O O . PHE A 1 86 ? 14.253 -15.870 -8.221 1.00 92.50 86 PHE A O 1
ATOM 713 N N . LEU A 1 87 ? 12.528 -14.903 -7.155 1.00 91.56 87 LEU A N 1
ATOM 714 C CA . LEU A 1 87 ? 12.806 -13.514 -7.526 1.00 91.56 87 LEU A CA 1
ATOM 715 C C . LEU A 1 87 ? 13.237 -12.717 -6.293 1.00 91.56 87 LEU A C 1
ATOM 717 O O . LEU A 1 87 ? 12.480 -12.631 -5.331 1.00 91.56 87 LEU A O 1
ATOM 721 N N . ILE A 1 88 ? 14.440 -12.149 -6.308 1.00 90.19 88 ILE A N 1
ATOM 722 C CA . ILE A 1 88 ? 14.925 -11.199 -5.294 1.00 90.19 88 ILE A CA 1
ATOM 723 C C . ILE A 1 88 ? 14.242 -9.845 -5.497 1.00 90.19 88 ILE A C 1
ATOM 725 O O . ILE A 1 88 ? 13.802 -9.225 -4.533 1.00 90.19 88 ILE A O 1
ATOM 729 N N . TYR A 1 89 ? 14.120 -9.417 -6.752 1.00 92.62 89 TYR A N 1
ATOM 730 C CA . TYR A 1 89 ? 13.411 -8.205 -7.135 1.00 92.62 89 TYR A CA 1
ATOM 731 C C . TYR A 1 89 ? 12.027 -8.563 -7.675 1.00 92.62 89 TYR A C 1
ATOM 733 O O . TYR A 1 89 ? 11.903 -9.455 -8.509 1.00 92.62 89 TYR A O 1
ATOM 741 N N . GLY A 1 90 ? 10.980 -7.871 -7.220 1.00 88.19 90 GLY A N 1
ATOM 742 C CA . GLY A 1 90 ? 9.578 -8.106 -7.593 1.00 88.19 90 GLY A CA 1
ATOM 743 C C . GLY A 1 90 ? 9.230 -7.707 -9.035 1.00 88.19 90 GLY A C 1
ATOM 744 O O . GLY A 1 90 ? 8.295 -6.942 -9.252 1.00 88.19 90 GLY A O 1
ATOM 745 N N . ASN A 1 91 ? 9.998 -8.163 -10.024 1.00 91.75 91 ASN A N 1
ATOM 746 C CA . ASN A 1 91 ? 9.784 -7.992 -11.464 1.00 91.75 91 ASN A CA 1
ATOM 747 C C . ASN A 1 91 ? 10.076 -9.297 -12.222 1.00 91.75 91 ASN A C 1
ATOM 749 O O . ASN A 1 91 ? 10.430 -10.312 -11.634 1.00 91.75 91 ASN A O 1
ATOM 753 N N . SER A 1 92 ? 9.878 -9.287 -13.541 1.00 89.69 92 SER A N 1
ATOM 754 C CA . SER A 1 92 ? 9.977 -10.479 -14.393 1.00 89.69 92 SER A CA 1
ATOM 755 C C . SER A 1 92 ? 11.395 -10.978 -14.651 1.00 89.69 92 SER A C 1
ATOM 757 O O . SER A 1 92 ? 11.564 -12.132 -15.028 1.00 89.69 92 SER A O 1
ATOM 759 N N . ASP A 1 93 ? 12.398 -10.113 -14.534 1.00 92.88 93 ASP A N 1
ATOM 760 C CA . ASP A 1 93 ? 13.781 -10.392 -14.934 1.00 92.88 93 ASP A CA 1
ATOM 761 C C . ASP A 1 93 ? 14.763 -10.338 -13.759 1.00 92.88 93 ASP A C 1
ATOM 763 O O . ASP A 1 93 ? 15.976 -10.383 -13.965 1.00 92.88 93 ASP A O 1
ATOM 767 N N . ASN A 1 94 ? 14.242 -10.272 -12.530 1.00 94.62 94 ASN A N 1
ATOM 768 C CA . ASN A 1 94 ? 15.008 -10.263 -11.292 1.00 94.62 94 ASN A CA 1
ATOM 769 C C . ASN A 1 94 ? 16.162 -9.242 -11.311 1.00 94.62 94 ASN A C 1
ATOM 771 O O . ASN A 1 94 ? 17.286 -9.552 -10.910 1.00 94.62 94 ASN A O 1
ATOM 775 N N . THR A 1 95 ? 15.889 -8.035 -11.807 1.00 95.44 95 THR A N 1
ATOM 77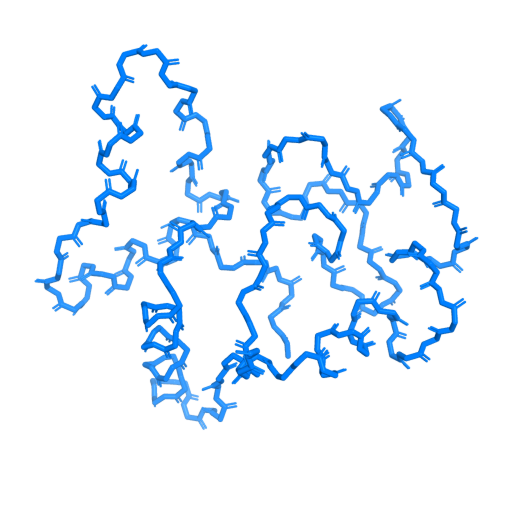6 C CA . THR A 1 95 ? 16.890 -6.975 -12.002 1.00 95.44 95 THR A CA 1
ATOM 777 C C . THR A 1 95 ? 16.508 -5.709 -11.238 1.00 95.44 95 THR A C 1
ATOM 779 O O . THR A 1 95 ? 15.340 -5.340 -11.187 1.00 95.44 95 THR A O 1
ATOM 782 N N . LEU A 1 96 ? 17.480 -5.009 -10.651 1.00 95.06 96 LEU A N 1
ATOM 783 C CA . LEU A 1 96 ? 17.244 -3.701 -10.036 1.00 95.06 96 LEU A CA 1
ATOM 784 C C . LEU A 1 96 ? 17.371 -2.584 -11.083 1.00 95.06 96 LEU A C 1
ATOM 786 O O . LEU A 1 96 ? 18.404 -2.469 -11.740 1.00 95.06 96 LEU A O 1
ATOM 790 N N . TYR A 1 97 ? 16.345 -1.743 -11.199 1.00 95.62 97 TYR A N 1
ATOM 791 C CA . TYR A 1 97 ? 16.287 -0.614 -12.134 1.00 95.62 97 TYR A CA 1
ATOM 792 C C . TYR A 1 97 ? 16.210 0.720 -11.381 1.00 95.62 97 TYR A C 1
ATOM 794 O O . TYR A 1 97 ? 15.472 0.829 -10.408 1.00 95.62 97 TYR A O 1
ATOM 802 N N . TYR A 1 98 ? 16.946 1.739 -11.827 1.00 93.69 98 TYR A N 1
ATOM 803 C CA . TYR A 1 98 ? 17.076 3.030 -11.130 1.00 93.69 98 TYR A CA 1
ATOM 804 C C . TYR A 1 98 ? 16.258 4.156 -11.788 1.00 93.69 98 TYR A C 1
ATOM 806 O O . TYR A 1 98 ? 15.499 3.930 -12.731 1.00 93.69 98 TYR A O 1
ATOM 814 N N . ASP A 1 99 ? 16.382 5.374 -11.253 1.00 93.25 99 ASP A N 1
ATOM 815 C CA . ASP A 1 99 ? 15.710 6.585 -11.732 1.00 93.25 99 ASP A CA 1
ATOM 816 C C . ASP A 1 99 ? 15.823 6.763 -13.254 1.00 93.25 99 ASP A C 1
ATOM 818 O O . ASP A 1 99 ? 16.909 6.719 -13.830 1.00 93.25 99 ASP A O 1
ATOM 822 N N . GLY A 1 100 ? 14.678 7.002 -13.900 1.00 91.81 100 GLY A N 1
ATOM 823 C CA . GLY A 1 100 ? 14.575 7.201 -15.347 1.00 91.81 100 GLY A CA 1
ATOM 824 C C . GLY A 1 100 ? 14.333 5.925 -16.158 1.00 91.81 100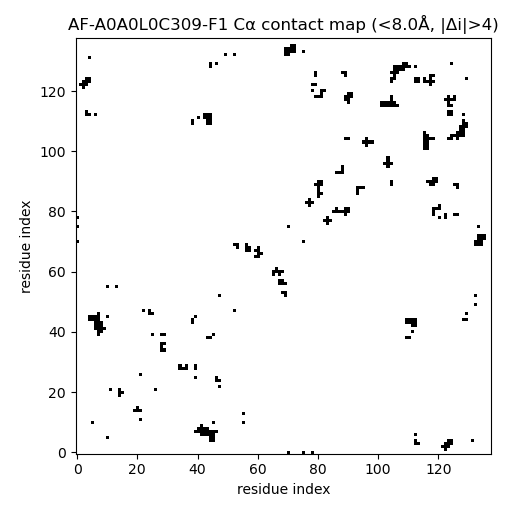 GLY A C 1
ATOM 825 O O . GLY A 1 100 ? 13.960 6.034 -17.325 1.00 91.81 100 GLY A O 1
ATOM 826 N N . ASP A 1 101 ? 14.476 4.734 -15.566 1.00 95.62 101 ASP A N 1
ATOM 827 C CA . ASP A 1 101 ? 14.155 3.483 -16.254 1.00 95.62 101 ASP A CA 1
ATOM 828 C C . ASP A 1 101 ? 12.648 3.158 -16.148 1.00 95.62 101 ASP A C 1
ATOM 830 O O . ASP A 1 101 ? 12.118 3.065 -15.035 1.00 95.62 101 ASP A O 1
ATOM 834 N N . PRO A 1 102 ? 11.931 2.942 -17.269 1.00 93.44 102 PRO A N 1
ATOM 835 C CA . PRO A 1 102 ? 10.504 2.608 -17.249 1.00 93.44 102 PRO A CA 1
ATOM 836 C C . PRO A 1 102 ? 10.187 1.254 -16.594 1.00 93.44 102 PRO A C 1
ATOM 838 O O . PRO A 1 102 ? 9.032 0.999 -16.259 1.00 93.44 102 PRO A O 1
ATOM 841 N N . LYS A 1 103 ? 11.179 0.372 -16.413 1.00 95.50 103 LYS A N 1
ATOM 842 C CA . LYS A 1 103 ? 11.038 -0.911 -15.710 1.00 95.50 103 LYS A CA 1
ATOM 843 C C . LYS A 1 103 ? 11.249 -0.801 -14.202 1.00 95.50 103 LYS A C 1
ATOM 845 O O . LYS A 1 103 ? 11.085 -1.798 -13.494 1.00 95.50 103 LYS A O 1
ATOM 850 N N . ARG A 1 104 ? 11.610 0.380 -13.690 1.00 95.62 104 ARG A N 1
ATOM 851 C CA . ARG A 1 104 ? 11.694 0.616 -12.249 1.00 95.62 104 ARG A CA 1
ATOM 852 C C . ARG A 1 104 ? 10.353 0.294 -11.593 1.00 95.62 104 ARG A C 1
ATOM 854 O O . ARG A 1 104 ? 9.312 0.794 -12.007 1.00 95.62 104 ARG A O 1
ATOM 861 N N . ASN A 1 105 ? 10.405 -0.536 -10.556 1.00 94.69 105 ASN A N 1
ATOM 862 C CA . ASN A 1 105 ? 9.257 -1.093 -9.835 1.00 94.69 105 ASN A CA 1
ATOM 863 C C . ASN A 1 105 ? 9.266 -0.756 -8.328 1.00 94.69 105 ASN A C 1
ATOM 865 O O . ASN A 1 105 ? 8.630 -1.452 -7.541 1.00 94.69 105 ASN A O 1
ATOM 869 N N . PHE A 1 106 ? 10.010 0.276 -7.918 1.00 94.69 106 PHE A N 1
ATOM 870 C CA . PHE A 1 106 ? 10.083 0.747 -6.531 1.00 94.69 106 PHE A CA 1
ATOM 871 C C . PHE A 1 106 ? 10.380 2.251 -6.464 1.00 94.69 106 PHE A C 1
ATOM 873 O O . PHE A 1 106 ? 10.831 2.838 -7.442 1.00 94.69 106 PHE A O 1
ATOM 880 N N . THR A 1 107 ? 10.207 2.852 -5.285 1.00 92.94 107 THR A N 1
ATOM 881 C CA . THR A 1 107 ? 10.622 4.230 -4.960 1.00 92.94 107 THR A CA 1
ATOM 882 C C . THR A 1 107 ? 11.513 4.263 -3.722 1.00 92.94 107 THR A C 1
ATOM 884 O O . THR A 1 107 ? 11.329 3.453 -2.813 1.00 92.94 107 THR A O 1
ATOM 887 N N . ASP A 1 108 ? 12.430 5.232 -3.665 1.00 87.69 108 ASP A N 1
ATOM 888 C CA . ASP A 1 108 ? 13.268 5.528 -2.489 1.00 87.69 108 ASP A CA 1
ATOM 889 C C . ASP A 1 108 ? 12.543 6.371 -1.421 1.00 87.69 108 ASP A C 1
ATOM 891 O O . ASP A 1 108 ? 13.095 6.668 -0.362 1.00 87.69 108 ASP A O 1
ATOM 895 N N . GLY A 1 109 ? 11.303 6.788 -1.691 1.00 89.31 109 GLY A N 1
ATOM 896 C CA . GLY A 1 109 ? 10.486 7.577 -0.774 1.00 89.31 109 GLY A CA 1
ATOM 897 C C . GLY A 1 109 ? 9.023 7.159 -0.815 1.00 89.31 109 GLY A C 1
ATOM 898 O O . GLY A 1 109 ? 8.687 6.003 -0.575 1.00 89.31 109 GLY A O 1
ATOM 899 N N . PHE A 1 110 ? 8.152 8.119 -1.117 1.00 90.62 110 PHE A N 1
ATOM 900 C CA . PHE A 1 110 ? 6.721 7.895 -1.293 1.00 90.62 110 PHE A CA 1
ATOM 901 C C . PHE A 1 110 ? 6.296 8.405 -2.660 1.00 90.62 110 PHE A C 1
ATOM 903 O O . PHE A 1 110 ? 6.772 9.444 -3.123 1.00 90.62 110 PHE A O 1
ATOM 910 N N . SER A 1 111 ? 5.388 7.683 -3.294 1.00 95.62 111 SER A N 1
ATOM 911 C CA . SER A 1 111 ? 4.813 8.023 -4.587 1.00 95.62 111 SER A CA 1
ATOM 912 C C . SER A 1 111 ? 3.348 7.585 -4.604 1.00 95.62 111 SER A C 1
ATOM 914 O O . SER A 1 111 ? 2.999 6.679 -3.839 1.00 95.62 111 SER A O 1
ATOM 916 N N . PRO A 1 112 ? 2.499 8.168 -5.467 1.00 97.06 112 PRO A N 1
ATOM 917 C CA . PRO A 1 112 ? 1.175 7.616 -5.708 1.00 97.06 112 PRO A CA 1
ATOM 918 C C . PRO A 1 112 ? 1.246 6.118 -6.004 1.00 97.06 112 PRO A C 1
ATOM 920 O O . PRO A 1 112 ? 2.204 5.643 -6.629 1.00 97.06 112 PRO A O 1
ATOM 923 N N . VAL A 1 113 ? 0.253 5.363 -5.541 1.00 97.75 113 VAL A N 1
ATOM 924 C CA . VAL A 1 113 ? 0.201 3.922 -5.801 1.00 97.75 113 VAL A CA 1
ATOM 925 C C . VAL A 1 113 ? 0.195 3.647 -7.300 1.00 97.75 113 VAL A C 1
ATOM 927 O O . VAL A 1 113 ? -0.432 4.353 -8.089 1.00 97.75 113 VAL A O 1
ATOM 930 N N . GLY A 1 114 ? 0.906 2.602 -7.710 1.00 96.19 114 GLY A N 1
ATOM 931 C CA . GLY A 1 114 ? 0.940 2.204 -9.113 1.00 96.19 114 GLY A CA 1
ATOM 932 C C . GLY A 1 114 ? 1.769 3.091 -10.049 1.00 96.19 114 GLY A C 1
ATOM 933 O O . GLY A 1 114 ? 1.698 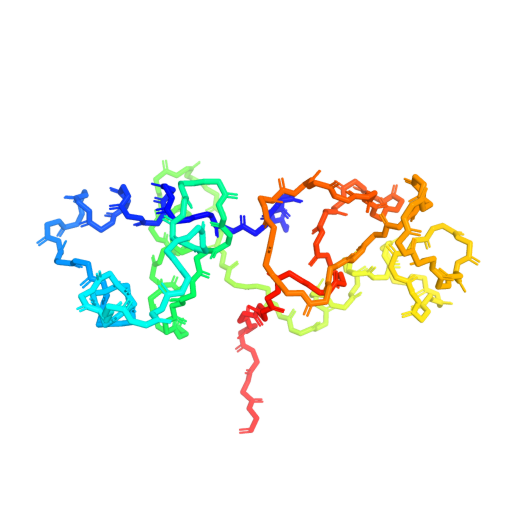2.898 -11.262 1.00 96.19 114 GLY A O 1
ATOM 934 N N . ASN A 1 115 ? 2.563 4.026 -9.517 1.00 96.00 115 ASN A N 1
ATOM 935 C CA . ASN A 1 115 ? 3.416 4.906 -10.323 1.00 96.00 115 ASN A CA 1
ATOM 936 C C . ASN A 1 115 ? 4.646 4.195 -10.933 1.00 96.00 115 ASN A C 1
ATOM 938 O O . ASN A 1 115 ? 5.279 4.715 -11.848 1.00 96.00 115 ASN A O 1
ATOM 942 N N . PHE A 1 116 ? 4.985 3.001 -10.440 1.00 96.00 116 PHE A N 1
ATOM 943 C CA . PHE A 1 116 ? 6.107 2.184 -10.912 1.00 96.00 116 PHE A CA 1
ATOM 944 C C . PHE A 1 116 ? 5.624 0.889 -11.570 1.00 96.00 116 PHE A C 1
ATOM 946 O O . PHE A 1 116 ? 4.467 0.495 -11.415 1.00 96.00 116 PHE A O 1
ATOM 953 N N . ALA A 1 117 ? 6.505 0.216 -12.312 1.00 96.38 117 ALA A N 1
ATOM 954 C CA . ALA A 1 117 ? 6.165 -1.027 -12.996 1.00 96.38 117 ALA A CA 1
ATOM 955 C C . ALA A 1 117 ? 5.670 -2.103 -12.001 1.00 96.38 117 ALA A C 1
ATOM 957 O O . ALA A 1 117 ? 6.251 -2.252 -10.924 1.00 96.38 117 ALA A O 1
ATOM 958 N N . PRO A 1 118 ? 4.614 -2.870 -12.331 1.00 96.69 118 PRO A N 1
ATOM 959 C CA . PRO A 1 118 ? 4.141 -3.952 -11.478 1.00 96.69 118 PRO A CA 1
ATOM 960 C C . PRO A 1 118 ? 5.041 -5.186 -11.575 1.00 96.69 118 PRO A C 1
ATOM 962 O O . PRO A 1 118 ? 5.833 -5.345 -12.508 1.00 96.69 118 PRO A O 1
ATOM 965 N N . ASN A 1 119 ? 4.841 -6.125 -10.657 1.00 95.94 119 ASN A N 1
ATOM 966 C CA . ASN A 1 119 ? 5.355 -7.476 -10.821 1.00 95.94 119 ASN A CA 1
ATOM 967 C C . ASN A 1 119 ? 4.562 -8.251 -11.911 1.00 95.94 119 ASN A C 1
ATOM 969 O O . ASN A 1 119 ? 3.465 -7.834 -12.294 1.00 95.94 119 ASN A O 1
ATOM 973 N N . PRO A 1 120 ? 5.076 -9.387 -12.425 1.00 95.62 120 PRO A N 1
ATOM 974 C CA . PRO A 1 120 ? 4.418 -10.205 -13.453 1.00 95.62 120 PRO A CA 1
ATOM 975 C C . PRO A 1 120 ? 2.947 -10.581 -13.229 1.00 95.62 120 PRO A C 1
ATOM 977 O O . PRO A 1 120 ? 2.241 -10.843 -14.200 1.00 95.62 120 PRO A O 1
ATOM 980 N N . ILE A 1 121 ? 2.474 -10.628 -11.980 1.00 96.19 121 ILE A N 1
ATOM 981 C CA . ILE A 1 121 ? 1.071 -10.945 -11.663 1.00 96.19 121 ILE A CA 1
ATOM 982 C C . ILE A 1 121 ? 0.200 -9.688 -11.498 1.00 96.19 121 ILE A C 1
ATOM 984 O O . ILE A 1 121 ? -0.953 -9.778 -11.078 1.00 96.19 121 ILE A O 1
ATOM 988 N N . GLY A 1 122 ? 0.732 -8.516 -11.851 1.00 96.69 122 GLY A N 1
ATOM 989 C CA . GLY A 1 122 ? 0.002 -7.253 -11.901 1.00 96.69 122 GLY A CA 1
ATOM 990 C C . GLY A 1 122 ? -0.162 -6.557 -10.551 1.00 96.69 122 GLY A C 1
ATOM 991 O O . GLY A 1 122 ? -1.027 -5.686 -10.439 1.00 96.69 122 GLY A O 1
ATOM 992 N N . LEU A 1 123 ? 0.628 -6.936 -9.542 1.00 97.25 123 LEU A N 1
ATOM 993 C CA . LEU A 1 123 ? 0.667 -6.253 -8.250 1.00 97.25 123 LEU A CA 1
ATOM 994 C C . LEU A 1 123 ? 1.723 -5.156 -8.268 1.00 97.25 123 LEU A C 1
ATOM 996 O O . LEU A 1 123 ? 2.827 -5.340 -8.781 1.00 97.25 123 LEU A O 1
ATOM 1000 N N . TYR A 1 124 ? 1.373 -4.022 -7.684 1.00 97.19 124 TYR A N 1
ATOM 1001 C CA . TYR A 1 124 ? 2.219 -2.839 -7.626 1.00 97.19 124 TYR A CA 1
ATOM 1002 C C . TYR A 1 124 ? 2.785 -2.663 -6.223 1.00 97.19 124 TYR A C 1
ATOM 1004 O O . TYR A 1 124 ? 2.240 -3.198 -5.260 1.00 97.19 124 TYR A O 1
ATOM 1012 N N . ASP A 1 125 ? 3.876 -1.905 -6.113 1.00 95.94 125 ASP A N 1
ATOM 1013 C CA . ASP A 1 125 ? 4.431 -1.467 -4.826 1.00 95.94 125 ASP A CA 1
ATOM 1014 C C . ASP A 1 125 ? 4.826 -2.617 -3.872 1.00 95.94 125 ASP A C 1
ATOM 1016 O O . ASP A 1 125 ? 4.966 -2.419 -2.663 1.00 95.94 125 ASP A O 1
ATOM 1020 N N . MET A 1 126 ? 5.046 -3.821 -4.421 1.00 95.00 126 MET A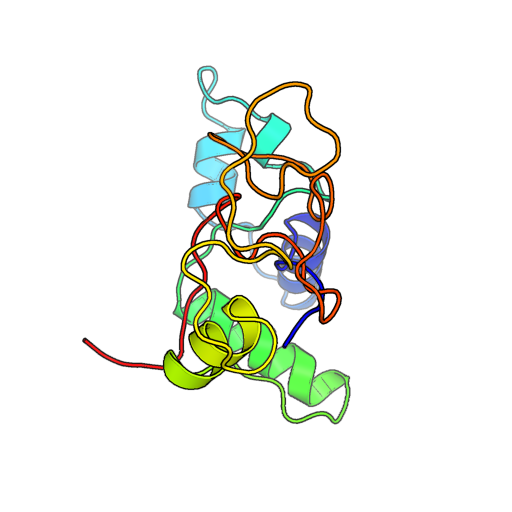 N 1
ATOM 1021 C CA . MET A 1 126 ? 5.571 -4.979 -3.683 1.00 95.00 126 MET A CA 1
ATOM 1022 C C . MET A 1 126 ? 7.053 -4.803 -3.319 1.00 95.00 126 MET A C 1
ATOM 1024 O O . MET A 1 126 ? 7.571 -5.520 -2.467 1.00 95.00 126 MET A O 1
ATOM 1028 N N . MET A 1 127 ? 7.731 -3.840 -3.953 1.00 93.06 127 MET A N 1
ATOM 1029 C CA . MET A 1 127 ? 9.026 -3.323 -3.527 1.00 93.06 127 MET A CA 1
ATOM 1030 C C . MET A 1 127 ? 8.930 -1.815 -3.286 1.00 93.06 127 MET A C 1
ATOM 1032 O O . MET A 1 127 ? 8.576 -1.053 -4.183 1.00 93.06 127 MET A O 1
ATOM 1036 N N . GLY A 1 128 ? 9.287 -1.376 -2.080 1.00 92.38 128 GLY A N 1
ATOM 1037 C CA . GLY A 1 128 ? 9.258 0.038 -1.702 1.00 92.38 128 GLY A CA 1
ATOM 1038 C C . GLY A 1 128 ? 7.845 0.615 -1.553 1.00 92.38 128 GLY A C 1
ATOM 1039 O O . GLY A 1 128 ? 6.870 -0.105 -1.357 1.00 92.38 128 GLY A O 1
ATOM 1040 N N . ASN A 1 129 ? 7.760 1.948 -1.601 1.00 94.12 129 ASN A N 1
ATOM 1041 C CA . ASN A 1 129 ? 6.532 2.738 -1.419 1.00 94.12 129 ASN A CA 1
ATOM 1042 C C . ASN A 1 129 ? 5.786 2.506 -0.084 1.00 94.12 129 ASN A C 1
ATOM 1044 O O . ASN A 1 129 ? 4.600 2.802 0.037 1.00 94.12 129 ASN A O 1
ATOM 1048 N N . GLY A 1 130 ? 6.466 1.978 0.937 1.00 90.69 130 GLY A N 1
ATOM 1049 C CA . GLY A 1 130 ? 5.908 1.788 2.275 1.00 90.69 130 GLY A CA 1
ATOM 1050 C C . GLY A 1 130 ? 6.274 0.448 2.905 1.00 90.69 130 GLY A C 1
ATOM 1051 O O . GLY A 1 130 ? 7.181 -0.250 2.455 1.00 90.69 130 GLY A O 1
ATOM 1052 N N . LYS A 1 131 ? 5.568 0.122 3.989 1.00 90.62 131 LYS A N 1
ATOM 1053 C CA . LYS A 1 131 ? 5.598 -1.181 4.660 1.00 90.62 131 LYS A CA 1
ATOM 1054 C C . LYS A 1 131 ? 4.176 -1.718 4.717 1.00 90.62 131 LYS A C 1
ATOM 1056 O O . LYS A 1 131 ? 3.250 -0.942 4.943 1.00 90.62 131 LYS A O 1
ATOM 1061 N N . ASP A 1 132 ? 4.017 -3.020 4.524 1.00 95.06 132 ASP A N 1
ATOM 1062 C CA . ASP A 1 132 ? 2.724 -3.689 4.646 1.00 95.06 132 ASP A CA 1
ATOM 1063 C C . ASP A 1 132 ? 2.637 -4.428 5.972 1.00 95.06 132 ASP A C 1
ATOM 1065 O O . ASP A 1 132 ? 3.570 -5.127 6.368 1.00 95.06 132 ASP A O 1
ATOM 1069 N N . TRP A 1 133 ? 1.500 -4.287 6.647 1.00 97.81 133 TRP A N 1
ATOM 1070 C CA . TRP A 1 133 ? 1.182 -5.135 7.783 1.00 97.81 133 TRP A CA 1
ATOM 1071 C C . TRP A 1 133 ? 0.789 -6.533 7.304 1.00 97.81 133 TRP A C 1
ATOM 1073 O O . TRP A 1 133 ? 0.015 -6.688 6.357 1.00 97.81 133 TRP A O 1
ATOM 1083 N N . VAL A 1 134 ? 1.304 -7.541 8.000 1.00 98.25 134 VAL A N 1
ATOM 1084 C CA . VAL A 1 134 ? 0.945 -8.954 7.836 1.00 98.25 134 VAL A CA 1
ATOM 1085 C C . VAL A 1 134 ? 0.290 -9.464 9.120 1.00 98.25 134 VAL A C 1
ATOM 1087 O O . VAL A 1 134 ? 0.377 -8.824 10.166 1.00 98.25 134 VAL A O 1
ATOM 1090 N N . ASN A 1 135 ? -0.411 -10.592 9.042 1.00 97.31 135 ASN A N 1
ATOM 1091 C CA . ASN A 1 135 ? -1.133 -11.182 10.175 1.00 97.31 135 ASN A CA 1
ATOM 1092 C C . ASN A 1 135 ? -0.236 -11.936 11.172 1.00 97.31 135 ASN A C 1
ATOM 1094 O O . ASN A 1 135 ? -0.718 -12.362 12.222 1.00 97.31 135 ASN A O 1
ATOM 1098 N N . ASP A 1 136 ? 1.030 -12.138 10.831 1.00 97.69 136 ASP A N 1
ATOM 1099 C CA . ASP A 1 136 ? 1.969 -12.953 11.590 1.00 97.69 136 ASP A CA 1
ATOM 1100 C C . ASP A 1 136 ? 2.506 -12.190 12.810 1.00 97.69 136 ASP A C 1
ATOM 1102 O O . ASP A 1 136 ? 2.753 -10.983 12.764 1.00 97.69 136 ASP A O 1
ATOM 1106 N N . TRP A 1 137 ? 2.677 -12.919 13.913 1.00 93.44 137 TRP A N 1
ATOM 1107 C CA . TRP A 1 137 ? 3.324 -12.427 15.129 1.00 93.44 137 TRP A CA 1
ATOM 1108 C C . TRP A 1 137 ? 4.832 -12.668 15.055 1.00 93.44 137 TRP A C 1
ATOM 1110 O O . TRP A 1 137 ? 5.263 -13.669 14.482 1.00 93.44 137 TRP A O 1
ATOM 1120 N N . TYR A 1 138 ? 5.609 -11.791 15.689 1.00 76.50 138 TYR A N 1
ATOM 1121 C CA . TYR A 1 138 ? 7.059 -11.922 15.840 1.00 76.50 138 TYR A CA 1
ATOM 1122 C C . TYR A 1 138 ? 7.446 -12.028 17.316 1.00 76.50 138 TYR A C 1
ATOM 1124 O O . TYR A 1 138 ? 6.833 -11.294 18.128 1.00 76.50 138 TYR A O 1
#

Radius of gyration: 15.75 Å; Cα contacts (8 Å, |Δi|>4): 209; chains: 1; bounding box: 37×41×33 Å

Foldseek 3Di:
DDQWAQFLLRLVVVCVVVVHDDDPVLVCQVPDPPHDNVCNDRQAHDDDDLVSQQVSQVVCCVVVVHNGGFAAPVRLCCVQCVNPPPAPHQADPNDDDDPPDQQHQEDPEADGIPPHDGHPNNHGHSDYNDDGDHPDDD